Protein AF-A0A059QPH2-F1 (afdb_monomer_lite)

InterPro domains:
  IPR000440 NADH:ubiquinone/plastoquinone oxidoreductase, chain 3 [PF00507] (15-84)
  IPR000440 NADH:ubiquinone/plastoquinone oxidoreductase, chain 3 [PTHR11058] (3-87)
  IPR038430 NADH:ubiquinone oxidoreductase, subunit 3 superfamily [G3DSA:1.20.58.1610] (1-90)

Radius of gyration: 25.42 Å; chains: 1; bounding box: 54×30×63 Å

Organism: Homo sapiens (NCBI:txid9606)

Structure (mmCIF, N/CA/C/O backbone):
data_AF-A0A059QPH2-F1
#
_entry.id   AF-A0A059QPH2-F1
#
loop_
_atom_site.group_PDB
_atom_site.id
_atom_site.type_symbol
_atom_site.label_atom_id
_atom_site.label_alt_id
_atom_site.label_comp_id
_atom_site.label_asym_id
_atom_site.label_entity_id
_atom_site.label_seq_id
_atom_site.pdbx_PDB_ins_code
_atom_site.Cartn_x
_atom_site.Cartn_y
_atom_site.Cartn_z
_atom_site.occupancy
_atom_site.B_iso_or_equiv
_atom_site.auth_seq_id
_atom_site.auth_comp_id
_atom_site.auth_asym_id
_atom_site.auth_atom_id
_atom_site.pdbx_PDB_model_num
ATOM 1 N N . MET A 1 1 ? 6.053 18.030 18.484 1.00 74.19 1 MET A N 1
ATOM 2 C CA . MET A 1 1 ? 7.319 18.215 17.739 1.00 74.19 1 MET A CA 1
ATOM 3 C C . MET A 1 1 ? 7.911 16.877 17.295 1.00 74.19 1 MET A C 1
ATOM 5 O O . MET A 1 1 ? 8.025 16.661 16.100 1.00 74.19 1 MET A O 1
ATOM 9 N N . ASN A 1 2 ? 8.199 15.950 18.217 1.00 93.94 2 ASN A N 1
ATOM 10 C CA . ASN A 1 2 ? 8.910 14.695 17.910 1.00 93.94 2 ASN A CA 1
ATOM 11 C C . ASN A 1 2 ? 8.195 13.792 16.891 1.00 93.94 2 ASN A C 1
ATOM 13 O O . ASN A 1 2 ? 8.838 13.280 15.987 1.00 93.94 2 ASN A O 1
ATOM 17 N N . PHE A 1 3 ? 6.868 13.649 16.978 1.00 95.12 3 PHE A N 1
ATOM 18 C CA . PHE A 1 3 ? 6.105 12.864 15.999 1.00 95.12 3 PHE A CA 1
ATOM 19 C C . PHE A 1 3 ? 6.198 13.441 14.577 1.00 95.12 3 PHE A C 1
ATOM 21 O O . PHE A 1 3 ? 6.462 12.716 13.624 1.00 95.12 3 PHE A O 1
ATOM 28 N N . ALA A 1 4 ? 6.065 14.764 14.441 1.00 96.00 4 ALA A N 1
ATOM 29 C CA . ALA A 1 4 ? 6.215 15.445 13.156 1.00 96.00 4 ALA A CA 1
ATOM 30 C C . ALA A 1 4 ? 7.643 15.315 12.598 1.00 96.00 4 ALA A C 1
ATOM 32 O O . ALA A 1 4 ? 7.811 15.123 11.397 1.00 96.00 4 ALA A O 1
ATOM 33 N N . LEU A 1 5 ? 8.663 15.355 13.466 1.00 96.75 5 LEU A N 1
ATOM 34 C CA . LEU A 1 5 ? 10.055 15.118 13.075 1.00 96.75 5 LEU A CA 1
ATOM 35 C C . LEU A 1 5 ? 10.266 13.690 12.551 1.00 96.75 5 LEU A C 1
ATOM 37 O O . LEU A 1 5 ? 10.896 13.523 11.514 1.00 96.75 5 LEU A O 1
ATOM 41 N N . ILE A 1 6 ? 9.699 12.673 13.210 1.00 97.44 6 ILE A N 1
ATOM 42 C CA . ILE A 1 6 ? 9.779 11.274 12.752 1.00 97.44 6 ILE A CA 1
ATOM 43 C C . ILE A 1 6 ? 9.125 11.117 11.374 1.00 97.44 6 ILE A C 1
ATOM 45 O O . ILE A 1 6 ? 9.716 10.516 10.477 1.00 97.44 6 ILE A O 1
ATOM 49 N N . LEU A 1 7 ? 7.935 11.696 11.178 1.00 97.44 7 LEU A N 1
ATOM 50 C CA . LEU A 1 7 ? 7.262 11.671 9.879 1.00 97.44 7 LEU A CA 1
ATOM 51 C C . LEU A 1 7 ? 8.095 12.359 8.788 1.00 97.44 7 LEU A C 1
ATOM 53 O O . LEU A 1 7 ? 8.235 11.796 7.706 1.00 97.44 7 LEU A O 1
ATOM 57 N N . MET A 1 8 ? 8.685 13.526 9.074 1.00 97.62 8 MET A N 1
ATOM 58 C CA . MET A 1 8 ? 9.560 14.221 8.121 1.00 97.62 8 MET A CA 1
ATOM 59 C C . MET A 1 8 ? 10.808 13.410 7.766 1.00 97.62 8 MET A C 1
ATOM 61 O O . MET A 1 8 ? 11.182 13.349 6.599 1.00 97.62 8 MET A O 1
ATOM 65 N N . ILE A 1 9 ? 11.457 12.780 8.746 1.00 97.75 9 ILE A N 1
ATOM 66 C CA . ILE A 1 9 ? 12.660 11.976 8.496 1.00 97.75 9 ILE A CA 1
ATOM 67 C C . ILE A 1 9 ? 12.329 10.783 7.590 1.00 97.75 9 ILE A C 1
ATOM 69 O O . ILE A 1 9 ? 13.060 10.522 6.637 1.00 97.75 9 ILE A O 1
ATOM 73 N N . ASN A 1 10 ? 11.208 10.097 7.834 1.00 97.81 10 ASN A N 1
ATOM 74 C CA . ASN A 1 10 ? 10.796 8.943 7.031 1.00 97.81 10 ASN A CA 1
ATOM 75 C C . ASN A 1 10 ? 10.482 9.323 5.578 1.00 97.81 10 ASN A C 1
ATOM 77 O O . ASN A 1 10 ? 10.902 8.625 4.652 1.00 97.81 10 ASN A O 1
ATOM 81 N N . THR A 1 11 ? 9.768 10.431 5.359 1.00 97.69 11 THR A N 1
ATOM 82 C CA . THR A 1 11 ? 9.443 10.889 4.000 1.00 97.69 11 THR A CA 1
ATOM 83 C C . THR A 1 11 ? 10.685 11.377 3.257 1.00 97.69 11 THR A C 1
ATOM 85 O O . THR A 1 11 ? 10.861 11.036 2.087 1.00 97.69 11 THR A O 1
ATOM 88 N N . LEU A 1 12 ? 11.585 12.098 3.934 1.00 98.12 12 LEU A N 1
ATOM 89 C CA . LEU A 1 12 ? 12.867 12.521 3.366 1.00 98.12 12 LEU A CA 1
ATOM 90 C C . LEU A 1 12 ? 13.747 11.328 2.992 1.00 98.12 12 LEU A C 1
ATOM 92 O O . LEU A 1 12 ? 14.338 11.331 1.915 1.00 98.12 12 LEU A O 1
ATOM 96 N N . LEU A 1 13 ? 13.806 10.296 3.835 1.00 98.00 13 LEU A N 1
ATOM 97 C CA . LEU A 1 13 ? 14.567 9.083 3.544 1.00 98.00 13 LEU A CA 1
ATOM 98 C C . LEU A 1 13 ? 14.018 8.360 2.304 1.00 98.00 13 LEU A C 1
ATOM 100 O O . LEU A 1 13 ? 14.794 7.979 1.428 1.00 98.00 13 LEU A O 1
ATOM 104 N N . ALA A 1 14 ? 12.692 8.216 2.192 1.00 98.00 14 ALA A N 1
ATOM 105 C CA . ALA A 1 14 ? 12.056 7.603 1.024 1.00 98.00 14 ALA A CA 1
ATOM 106 C C . ALA A 1 14 ? 12.334 8.392 -0.269 1.00 98.00 14 ALA A C 1
ATOM 108 O O . ALA A 1 14 ? 12.675 7.800 -1.296 1.00 98.00 14 ALA A O 1
ATOM 109 N N . LEU A 1 15 ? 12.250 9.726 -0.214 1.00 97.75 15 LEU A N 1
ATOM 110 C CA . LEU A 1 15 ? 12.575 10.599 -1.346 1.00 97.75 15 LEU A CA 1
ATOM 111 C C . LEU A 1 15 ? 14.055 10.518 -1.725 1.00 97.75 15 LEU A C 1
ATOM 113 O O . LEU A 1 15 ? 14.380 10.436 -2.906 1.00 97.75 15 LEU A O 1
ATOM 117 N N . LEU A 1 16 ? 14.953 10.494 -0.742 1.00 97.88 16 LEU A N 1
ATOM 118 C CA . LEU A 1 16 ? 16.388 10.372 -0.976 1.00 97.88 16 LEU A CA 1
ATOM 119 C C . LEU A 1 16 ? 16.721 9.053 -1.685 1.00 97.88 16 LEU A C 1
ATOM 121 O O . LEU A 1 16 ? 17.457 9.063 -2.669 1.00 97.88 16 LEU A O 1
ATOM 125 N N . LEU A 1 17 ? 16.138 7.931 -1.251 1.00 97.50 17 LEU A N 1
ATOM 126 C CA . LEU A 1 17 ? 16.318 6.637 -1.918 1.00 97.50 17 LEU A CA 1
ATOM 127 C C . LEU A 1 17 ? 15.737 6.633 -3.342 1.00 97.50 17 LEU A C 1
ATOM 129 O O . LEU A 1 17 ? 16.364 6.100 -4.260 1.00 97.50 17 LEU A O 1
ATOM 133 N N . MET A 1 18 ? 14.582 7.268 -3.558 1.00 96.81 18 MET A N 1
ATOM 134 C CA . MET A 1 18 ? 14.008 7.443 -4.898 1.00 96.81 18 MET A CA 1
ATOM 135 C C . MET A 1 18 ? 14.946 8.248 -5.813 1.00 96.81 18 MET A C 1
ATOM 137 O O . MET A 1 18 ? 15.179 7.860 -6.955 1.00 96.81 18 MET A O 1
ATOM 141 N N . ILE A 1 19 ? 15.540 9.333 -5.312 1.00 96.50 19 ILE A N 1
ATOM 142 C CA . ILE A 1 19 ? 16.500 10.142 -6.074 1.00 96.50 19 ILE A CA 1
ATOM 143 C C . ILE A 1 19 ? 17.743 9.309 -6.403 1.00 96.50 19 ILE A C 1
ATOM 145 O O . ILE A 1 19 ? 18.153 9.253 -7.558 1.00 96.50 19 ILE A O 1
ATOM 149 N N . ILE A 1 20 ? 18.320 8.600 -5.431 1.00 96.75 20 ILE A N 1
ATOM 150 C CA . ILE A 1 20 ? 19.495 7.754 -5.689 1.00 96.75 20 ILE A CA 1
ATOM 151 C C . ILE A 1 20 ? 19.184 6.707 -6.764 1.00 96.75 20 ILE A C 1
ATOM 153 O O . ILE A 1 20 ? 19.951 6.556 -7.709 1.00 96.75 20 ILE A O 1
ATOM 157 N N . THR A 1 21 ? 18.051 6.012 -6.662 1.00 95.25 21 THR A N 1
ATOM 158 C CA . THR A 1 21 ? 17.679 4.966 -7.631 1.00 95.25 21 THR A CA 1
ATOM 159 C C . THR A 1 21 ? 17.401 5.504 -9.031 1.00 95.25 21 THR A C 1
ATOM 161 O O . THR A 1 21 ? 17.642 4.790 -9.998 1.00 95.25 21 THR A O 1
ATOM 164 N N . PHE A 1 22 ? 16.949 6.751 -9.165 1.00 92.50 22 PHE A N 1
ATOM 165 C CA . PHE A 1 22 ? 16.734 7.375 -10.469 1.00 92.50 22 PHE A CA 1
ATOM 166 C C . PHE A 1 22 ? 18.030 7.902 -11.105 1.00 92.50 22 PHE A C 1
ATOM 168 O O . PHE A 1 22 ? 18.204 7.792 -12.316 1.00 92.50 22 PHE A O 1
ATOM 175 N N . TRP A 1 23 ? 18.941 8.466 -10.303 1.00 92.31 23 TRP A N 1
ATOM 176 C CA . TRP A 1 23 ? 20.129 9.177 -10.799 1.00 92.31 23 TRP A CA 1
ATOM 177 C C . TRP A 1 23 ? 21.416 8.339 -10.833 1.00 92.31 23 TRP A C 1
ATOM 179 O O . TRP A 1 23 ? 22.339 8.683 -11.567 1.00 92.31 23 TRP A O 1
ATOM 189 N N . LEU A 1 24 ? 21.514 7.264 -10.044 1.00 92.50 24 LEU A N 1
ATOM 190 C CA . LEU A 1 24 ? 22.700 6.398 -10.001 1.00 92.50 24 LEU A CA 1
ATOM 191 C C . LEU A 1 24 ? 22.854 5.488 -11.245 1.00 92.50 24 LEU A C 1
ATOM 193 O O . LEU A 1 24 ? 23.989 5.299 -11.689 1.00 92.50 24 LEU A O 1
ATOM 197 N N . PRO A 1 25 ? 21.783 4.902 -11.823 1.00 90.88 25 PRO A N 1
ATOM 198 C CA . PRO A 1 25 ? 21.903 4.041 -12.999 1.00 90.88 25 PRO A CA 1
ATOM 199 C C . PRO A 1 25 ? 22.174 4.817 -14.293 1.00 90.88 25 PRO A C 1
ATOM 201 O O . PRO A 1 25 ? 21.678 5.920 -14.503 1.00 90.88 25 PRO A O 1
ATOM 204 N N . GLN A 1 26 ? 22.893 4.190 -15.227 1.00 84.31 26 GLN A N 1
ATOM 205 C CA . GLN A 1 26 ? 23.020 4.707 -16.591 1.00 84.31 26 GLN A CA 1
ATOM 206 C C . GLN A 1 26 ? 21.714 4.489 -17.369 1.00 84.31 26 GLN A C 1
ATOM 208 O O . GLN A 1 26 ? 21.314 3.355 -17.647 1.00 84.31 26 GLN A O 1
ATOM 213 N N . LEU A 1 27 ? 21.055 5.584 -17.745 1.00 81.62 27 LEU A N 1
ATOM 214 C CA . LEU A 1 27 ? 19.796 5.568 -18.486 1.00 81.62 27 LEU A CA 1
ATOM 215 C C . LEU A 1 27 ? 20.053 5.501 -20.001 1.00 81.62 27 LEU A C 1
ATOM 217 O O . LEU A 1 27 ? 20.128 6.523 -20.676 1.00 81.62 27 LEU A O 1
ATOM 221 N N . ASN A 1 28 ? 20.150 4.289 -20.554 1.00 82.38 28 ASN A N 1
ATOM 222 C CA . ASN A 1 28 ? 20.157 4.090 -22.010 1.00 82.38 28 ASN A CA 1
ATOM 223 C C . ASN A 1 28 ? 18.722 3.880 -22.519 1.00 82.38 28 ASN A C 1
ATOM 225 O O . ASN A 1 28 ? 18.179 2.774 -22.407 1.00 82.38 28 ASN A O 1
ATOM 229 N N . GLY A 1 29 ? 18.119 4.940 -23.064 1.00 80.31 29 GLY A N 1
ATOM 230 C CA . GLY A 1 29 ? 16.761 4.937 -23.614 1.00 80.31 29 GLY A CA 1
ATOM 231 C C . GLY A 1 29 ? 16.697 4.317 -25.010 1.00 80.31 29 GLY A C 1
ATOM 232 O O . GLY A 1 2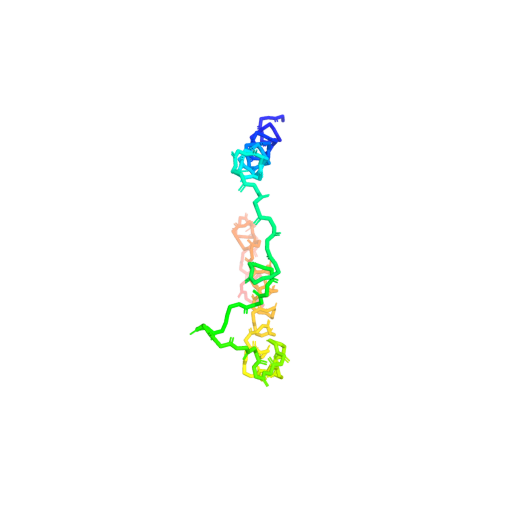9 ? 16.926 4.998 -26.003 1.00 80.31 29 GLY A O 1
ATOM 233 N N . TYR A 1 30 ? 16.372 3.029 -25.086 1.00 83.25 30 TYR A N 1
ATOM 234 C CA . TYR A 1 30 ? 16.007 2.360 -26.338 1.00 83.25 30 TYR A CA 1
ATOM 235 C C . TYR A 1 30 ? 14.486 2.209 -26.401 1.00 83.25 30 TYR A C 1
ATOM 237 O O . TYR A 1 30 ? 13.869 1.940 -25.370 1.00 83.25 30 TYR A O 1
ATOM 245 N N . MET A 1 31 ? 13.895 2.321 -27.594 1.00 80.94 31 MET A N 1
ATOM 246 C CA . MET A 1 31 ? 12.442 2.188 -27.788 1.00 80.94 31 MET A CA 1
ATOM 247 C C . MET A 1 31 ? 11.895 0.882 -27.189 1.00 80.94 31 MET A C 1
ATOM 249 O O . MET A 1 31 ? 10.944 0.926 -26.417 1.00 80.94 31 MET A O 1
ATOM 253 N N . GLU A 1 32 ? 12.581 -0.243 -27.405 1.00 80.31 32 GLU A N 1
ATOM 254 C CA . GLU A 1 32 ? 12.210 -1.568 -26.869 1.00 80.31 32 GLU A CA 1
ATOM 255 C C . GLU A 1 32 ? 12.248 -1.681 -25.336 1.00 80.31 32 GLU A C 1
ATOM 257 O O . GLU A 1 32 ? 11.652 -2.579 -24.757 1.00 80.31 32 GLU A O 1
ATOM 262 N N . LYS A 1 33 ? 12.967 -0.790 -24.638 1.00 83.44 33 LYS A N 1
ATOM 263 C CA . LYS A 1 33 ? 12.945 -0.746 -23.162 1.00 83.44 33 LYS A CA 1
ATOM 264 C C . LYS A 1 33 ? 11.776 0.073 -22.622 1.00 83.44 33 LYS A C 1
ATOM 266 O O . LYS A 1 33 ? 11.481 -0.003 -21.434 1.00 83.44 33 LYS A O 1
ATOM 271 N N . SER A 1 34 ? 11.171 0.898 -23.476 1.00 86.19 34 SER A N 1
ATOM 272 C CA . SER A 1 34 ? 10.030 1.749 -23.136 1.00 86.19 34 SER A CA 1
ATOM 273 C C . SER A 1 34 ? 8.682 1.130 -23.517 1.00 86.19 34 SER A C 1
ATOM 275 O O . SER A 1 34 ? 7.643 1.681 -23.154 1.00 86.19 34 SER A O 1
ATOM 277 N N . THR A 1 35 ? 8.683 -0.006 -24.221 1.00 86.81 35 THR A N 1
ATOM 278 C CA . THR A 1 35 ? 7.475 -0.759 -24.565 1.00 86.81 35 THR A CA 1
ATOM 279 C C . THR A 1 35 ? 7.023 -1.662 -23.403 1.00 86.81 35 THR A C 1
ATOM 281 O O . THR A 1 35 ? 7.841 -2.087 -22.582 1.00 86.81 35 THR A O 1
ATOM 284 N N . PRO A 1 36 ? 5.711 -1.945 -23.274 1.00 87.94 36 PRO A N 1
ATOM 285 C CA . PRO A 1 36 ? 5.196 -2.866 -22.262 1.00 87.94 36 PRO A CA 1
ATOM 286 C C . PRO A 1 36 ? 5.744 -4.284 -22.460 1.00 87.94 36 PRO A C 1
ATOM 288 O O . PRO A 1 36 ? 5.757 -4.794 -23.575 1.00 87.94 36 PRO A O 1
ATOM 291 N N . TYR A 1 37 ? 6.145 -4.943 -21.373 1.00 86.75 37 TYR A N 1
ATOM 292 C CA . TYR A 1 37 ? 6.611 -6.328 -21.421 1.00 86.75 37 TYR A CA 1
ATOM 293 C C . TYR A 1 37 ? 5.435 -7.315 -21.359 1.00 86.75 37 TYR A C 1
ATOM 295 O O . TYR A 1 37 ? 4.804 -7.451 -20.310 1.00 86.75 37 TYR A O 1
ATOM 303 N N . GLU A 1 38 ? 5.184 -8.052 -22.446 1.00 87.81 38 GLU A N 1
ATOM 304 C CA . GLU A 1 38 ? 4.203 -9.149 -22.505 1.00 87.81 38 GLU A CA 1
ATOM 305 C C 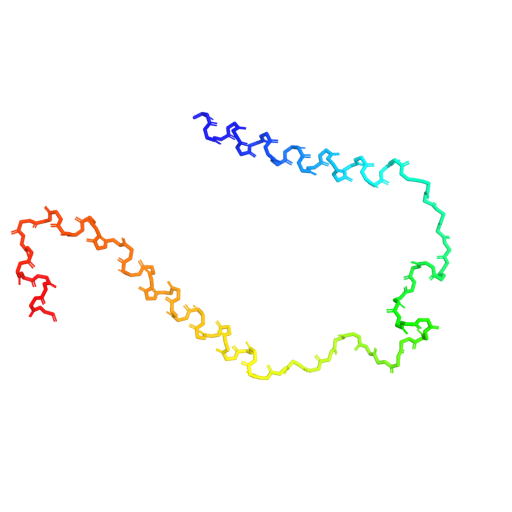. GLU A 1 38 ? 4.905 -10.477 -22.835 1.00 87.81 38 GLU A C 1
ATOM 307 O O . GLU A 1 38 ? 4.724 -11.077 -23.890 1.00 87.81 38 GLU A O 1
ATOM 312 N N . CYS A 1 39 ? 5.786 -10.925 -21.932 1.00 86.94 39 CYS A N 1
ATOM 313 C CA . CYS A 1 39 ? 6.529 -12.190 -22.067 1.00 86.94 39 CYS A CA 1
ATOM 314 C C . CYS A 1 39 ? 7.401 -12.292 -23.339 1.00 86.94 39 CYS A C 1
ATOM 316 O O . CYS A 1 39 ? 7.659 -13.393 -23.821 1.00 86.94 39 CYS A O 1
ATOM 318 N N . GLY A 1 40 ? 7.866 -11.152 -23.864 1.00 85.75 40 GLY A N 1
ATOM 319 C CA . GLY A 1 40 ? 8.654 -11.074 -25.101 1.00 85.75 40 GLY A CA 1
ATOM 320 C C . GLY A 1 40 ? 7.825 -10.931 -26.382 1.00 85.75 40 GLY A C 1
ATOM 321 O O . GLY A 1 40 ? 8.397 -10.995 -27.467 1.00 85.75 40 GLY A O 1
ATOM 322 N N . PHE A 1 41 ? 6.510 -10.733 -26.261 1.00 84.06 41 PHE A N 1
ATOM 323 C CA . PHE A 1 41 ? 5.603 -10.462 -27.374 1.00 84.06 41 PHE A CA 1
ATOM 324 C C . PHE A 1 41 ? 5.091 -9.019 -27.345 1.00 84.06 41 PHE A C 1
ATOM 326 O O . PHE A 1 41 ? 5.081 -8.373 -26.295 1.00 84.06 41 PHE A O 1
ATOM 333 N N . ASP A 1 42 ? 4.645 -8.538 -28.508 1.00 86.31 42 ASP A N 1
ATOM 334 C CA . ASP A 1 42 ? 3.924 -7.273 -28.619 1.00 86.31 42 ASP A CA 1
ATOM 335 C C . ASP A 1 42 ? 2.544 -7.38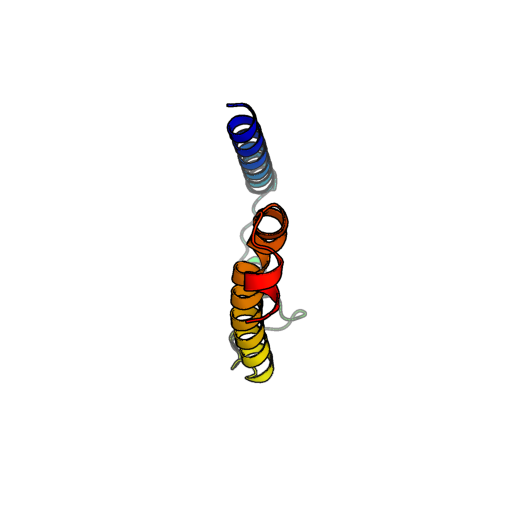2 -27.961 1.00 86.31 42 ASP A C 1
ATOM 337 O O . ASP A 1 42 ? 1.898 -8.434 -28.052 1.00 86.31 42 ASP A O 1
ATOM 341 N N . PRO A 1 43 ? 2.058 -6.304 -27.323 1.00 84.69 43 PRO A N 1
ATOM 342 C CA . PRO A 1 43 ? 0.821 -6.365 -26.576 1.00 84.69 43 PRO A CA 1
ATOM 343 C C . PRO A 1 43 ? -0.387 -6.620 -27.477 1.00 84.69 43 PRO A C 1
ATOM 345 O O . PRO A 1 43 ? -0.704 -5.823 -28.362 1.00 84.69 43 PRO A O 1
ATOM 348 N N . MET A 1 44 ? -1.093 -7.724 -27.224 1.00 81.44 44 MET A N 1
ATOM 349 C CA . MET A 1 44 ? -2.230 -8.170 -28.046 1.00 81.44 44 MET A CA 1
ATOM 350 C C . MET A 1 44 ? -3.517 -7.390 -27.750 1.00 81.44 44 MET A C 1
ATOM 352 O O . MET A 1 44 ? -4.434 -7.333 -28.570 1.00 81.44 44 MET A O 1
ATOM 356 N N . SER A 1 45 ? -3.613 -6.803 -26.557 1.00 81.12 45 SER A N 1
ATOM 357 C CA . SER A 1 45 ? -4.772 -6.037 -26.099 1.00 81.12 45 SER A CA 1
ATOM 358 C C . SER A 1 45 ? -4.330 -4.925 -25.141 1.00 81.12 45 SER A C 1
ATOM 360 O O . SER A 1 45 ? -3.256 -5.014 -24.544 1.00 81.12 45 SER A O 1
ATOM 362 N N . PRO A 1 46 ? -5.118 -3.850 -24.971 1.00 82.81 46 PRO A N 1
ATOM 363 C CA . PRO A 1 46 ? -4.791 -2.834 -23.981 1.00 82.81 46 PRO A CA 1
ATOM 364 C C . PRO A 1 46 ? -4.787 -3.438 -22.568 1.00 82.81 46 PRO A C 1
ATOM 366 O O . PRO A 1 46 ? -5.703 -4.163 -22.193 1.00 82.81 46 PRO A O 1
ATOM 369 N N . ALA A 1 47 ? -3.820 -3.041 -21.733 1.00 81.50 47 ALA A N 1
ATOM 370 C CA . ALA A 1 47 ? -3.711 -3.495 -20.338 1.00 81.50 47 ALA A CA 1
ATOM 371 C C . ALA A 1 47 ? -4.950 -3.176 -19.470 1.00 81.50 47 ALA A C 1
ATOM 373 O O . ALA A 1 47 ? -5.134 -3.738 -18.390 1.00 81.50 47 ALA A O 1
ATOM 374 N N . ARG A 1 48 ? -5.813 -2.258 -19.924 1.00 81.81 48 ARG A N 1
ATOM 375 C CA . ARG A 1 48 ? -7.089 -1.939 -19.276 1.00 81.81 48 ARG A CA 1
ATOM 376 C C . ARG A 1 48 ? -8.185 -2.852 -19.813 1.00 81.81 48 ARG A C 1
ATOM 378 O O . ARG A 1 48 ? -8.873 -2.516 -20.772 1.00 81.81 48 ARG A O 1
ATOM 385 N N . VAL A 1 49 ? -8.349 -3.988 -19.153 1.00 80.69 49 VAL A N 1
ATOM 386 C CA . VAL A 1 49 ? -9.452 -4.923 -19.390 1.00 80.69 49 VAL A CA 1
ATOM 387 C C . VAL A 1 49 ? -10.692 -4.534 -18.575 1.00 80.69 49 VAL A C 1
ATOM 389 O O . VAL A 1 49 ? -10.556 -3.914 -17.513 1.00 80.69 49 VAL A O 1
ATOM 392 N N . PRO A 1 50 ? -11.910 -4.876 -19.037 1.00 81.44 50 PRO A N 1
ATOM 393 C CA . PRO A 1 50 ? -13.118 -4.673 -18.249 1.00 81.44 50 PRO A CA 1
ATOM 394 C C . PRO A 1 50 ? -12.991 -5.382 -16.897 1.00 81.44 50 PRO A C 1
ATOM 396 O O . PRO A 1 50 ? -12.647 -6.561 -16.807 1.00 81.44 50 PRO A O 1
ATOM 399 N N . PHE A 1 51 ? -13.239 -4.625 -15.833 1.00 78.12 51 PHE A N 1
ATOM 400 C CA . PHE A 1 51 ? -13.054 -5.077 -14.463 1.00 78.12 51 PHE A CA 1
ATOM 401 C C . PHE A 1 51 ? -14.152 -6.063 -14.047 1.00 78.12 51 PHE A C 1
ATOM 403 O O . PHE A 1 51 ? -15.328 -5.882 -14.363 1.00 78.12 51 PHE A O 1
ATOM 410 N N . SER A 1 52 ? -13.783 -7.106 -13.303 1.00 86.56 52 SER A N 1
ATOM 411 C CA . SER A 1 52 ? -14.751 -8.073 -12.777 1.00 86.56 52 SER A CA 1
ATOM 412 C C . SER A 1 52 ? -15.590 -7.452 -11.658 1.00 86.56 52 SER A C 1
ATOM 414 O O . SER A 1 52 ? -15.058 -7.008 -10.639 1.00 86.56 52 SER A O 1
ATOM 416 N N . MET A 1 53 ? -16.918 -7.513 -11.795 1.00 86.88 53 MET A N 1
ATOM 417 C CA . MET A 1 53 ? -17.871 -7.009 -10.792 1.00 86.88 53 MET A CA 1
ATOM 418 C C . MET A 1 53 ? -17.698 -7.661 -9.411 1.00 86.88 53 MET A C 1
ATOM 420 O O . MET A 1 53 ? -18.065 -7.069 -8.400 1.00 86.88 53 MET A O 1
ATOM 424 N N . LYS A 1 54 ? -17.098 -8.857 -9.334 1.00 90.44 54 LYS A N 1
ATOM 425 C CA . LYS A 1 54 ? -16.846 -9.539 -8.054 1.00 90.44 54 LYS A CA 1
ATOM 426 C C . LYS A 1 54 ? -15.877 -8.752 -7.168 1.00 90.44 54 LYS A C 1
ATOM 428 O O . LYS A 1 54 ? -16.135 -8.599 -5.982 1.00 90.44 54 LYS A O 1
ATOM 433 N N . PHE A 1 55 ? -14.802 -8.209 -7.739 1.00 87.00 55 PHE A N 1
ATOM 434 C CA . PHE A 1 55 ? -13.842 -7.396 -6.983 1.00 87.00 55 PHE A CA 1
ATOM 435 C C . PHE A 1 55 ? -14.418 -6.026 -6.612 1.00 87.00 55 PHE A C 1
ATOM 437 O O . PHE A 1 55 ? -14.070 -5.466 -5.577 1.00 87.00 55 PHE A O 1
ATOM 444 N N . PHE A 1 56 ? -15.347 -5.511 -7.419 1.00 90.31 56 PHE A N 1
ATOM 445 C CA . PHE A 1 56 ? -16.064 -4.278 -7.107 1.00 90.31 56 PHE A CA 1
ATOM 446 C C . PHE A 1 56 ? -16.959 -4.442 -5.874 1.00 90.31 56 PHE A C 1
ATOM 448 O O . PHE A 1 56 ? -16.949 -3.594 -4.985 1.00 90.31 56 PHE A O 1
ATOM 455 N N . LEU A 1 57 ? -17.674 -5.567 -5.778 1.00 93.88 57 LEU A N 1
ATOM 456 C CA . LEU A 1 57 ? -18.482 -5.886 -4.601 1.00 93.88 57 LEU A CA 1
ATOM 457 C C . LEU A 1 57 ? -17.627 -5.989 -3.333 1.00 93.88 57 LEU A C 1
ATOM 459 O O . LEU A 1 57 ? -18.039 -5.465 -2.304 1.00 93.88 57 LEU A O 1
ATOM 463 N N . VAL A 1 58 ? -16.419 -6.565 -3.418 1.00 95.56 58 VAL A N 1
ATOM 464 C CA . VAL A 1 58 ? -15.475 -6.603 -2.284 1.00 95.56 58 VAL A CA 1
ATOM 465 C C . VAL A 1 58 ? -15.128 -5.189 -1.806 1.00 95.56 58 VAL A C 1
ATOM 467 O O . VAL A 1 58 ? -15.155 -4.936 -0.603 1.00 95.56 58 VAL A O 1
ATOM 470 N N . ALA A 1 59 ? -14.870 -4.249 -2.721 1.00 95.69 59 ALA A N 1
ATOM 471 C CA . ALA A 1 59 ? -14.573 -2.859 -2.366 1.00 95.69 59 ALA A CA 1
ATOM 472 C C . ALA A 1 59 ? -15.760 -2.151 -1.686 1.00 95.69 59 ALA A C 1
ATOM 474 O O . ALA A 1 59 ? -15.559 -1.436 -0.706 1.00 95.69 59 ALA A O 1
ATOM 475 N N . ILE A 1 60 ? -16.994 -2.384 -2.153 1.00 96.25 60 ILE A N 1
ATOM 476 C CA . ILE A 1 60 ? -18.200 -1.842 -1.501 1.00 96.25 60 ILE A CA 1
ATOM 477 C C . ILE A 1 60 ? -18.372 -2.439 -0.105 1.00 96.25 60 ILE A C 1
ATOM 479 O O . ILE A 1 60 ? -18.610 -1.700 0.846 1.00 96.25 60 ILE A O 1
ATOM 483 N N . THR A 1 61 ? -18.233 -3.760 0.041 1.00 96.25 61 THR A N 1
ATOM 484 C CA . THR A 1 61 ? -18.339 -4.395 1.361 1.00 96.25 61 THR A CA 1
ATOM 485 C C . THR A 1 61 ? -17.244 -3.912 2.307 1.00 96.25 61 THR A C 1
ATOM 487 O O . THR A 1 61 ? -17.535 -3.656 3.467 1.00 96.25 61 THR A O 1
ATOM 490 N N . PHE A 1 62 ? -16.015 -3.707 1.816 1.00 97.19 62 PHE A N 1
ATOM 491 C CA . PHE A 1 62 ? -14.929 -3.118 2.600 1.00 97.19 62 PHE A CA 1
ATOM 492 C C . PHE A 1 62 ? -15.294 -1.712 3.084 1.00 97.19 62 PHE A C 1
ATOM 494 O O . PHE A 1 62 ? -15.135 -1.429 4.263 1.00 97.19 62 PHE A O 1
ATOM 501 N N . LEU A 1 63 ? -15.851 -0.865 2.213 1.00 96.88 63 LEU A N 1
ATOM 502 C CA . LEU A 1 63 ? -16.276 0.487 2.579 1.00 96.88 63 LEU A CA 1
ATOM 503 C C . LEU A 1 63 ? -17.372 0.483 3.654 1.00 96.88 63 LEU A C 1
ATOM 505 O O . LEU A 1 63 ? -17.307 1.270 4.596 1.00 96.88 63 LEU A O 1
ATOM 509 N N . LEU A 1 64 ? -18.371 -0.396 3.527 1.00 98.12 64 LEU A N 1
ATOM 510 C CA . LEU A 1 64 ? -19.441 -0.513 4.521 1.00 98.12 64 LEU A CA 1
ATOM 511 C C . LEU A 1 64 ? -18.906 -1.011 5.870 1.00 98.12 64 LEU A C 1
ATOM 513 O O . LEU A 1 64 ? -19.208 -0.413 6.899 1.00 98.12 64 LEU A O 1
ATOM 517 N N . PHE A 1 65 ? -18.068 -2.050 5.869 1.00 97.81 65 PHE A N 1
ATOM 518 C CA . PHE A 1 65 ? -17.484 -2.574 7.104 1.00 97.81 65 PHE A CA 1
ATOM 519 C C . PHE A 1 65 ? -16.481 -1.609 7.751 1.00 97.81 65 PHE A C 1
ATOM 521 O O . PHE A 1 65 ? -16.406 -1.558 8.975 1.00 97.81 65 PHE A O 1
ATOM 528 N N . ASP A 1 66 ? -15.745 -0.809 6.976 1.00 97.94 66 ASP A N 1
ATOM 529 C CA . ASP A 1 66 ? -14.853 0.227 7.518 1.00 97.94 66 ASP A CA 1
ATOM 530 C C . ASP A 1 66 ? -15.650 1.319 8.256 1.00 97.94 66 ASP A C 1
ATOM 532 O O . ASP A 1 66 ? -15.266 1.759 9.341 1.00 97.94 66 ASP A O 1
ATOM 536 N N . LEU A 1 67 ? -16.830 1.684 7.737 1.00 97.69 67 LEU A N 1
ATOM 537 C CA . LEU A 1 67 ? -17.756 2.589 8.423 1.00 97.69 67 LEU A CA 1
ATOM 538 C C . LEU A 1 67 ? -18.267 1.985 9.739 1.00 97.69 67 LEU A C 1
ATOM 540 O O . LEU A 1 67 ? -18.287 2.676 10.759 1.00 97.69 67 LEU A O 1
ATOM 544 N N . GLU A 1 68 ? -18.648 0.705 9.746 1.00 97.25 68 GLU A N 1
ATOM 545 C CA . GLU A 1 68 ? -19.064 0.013 10.975 1.00 97.25 68 GLU A CA 1
ATOM 546 C C . GLU A 1 68 ? -17.931 -0.030 12.013 1.00 97.25 68 GLU A C 1
ATOM 548 O O . GLU A 1 68 ? -18.156 0.279 13.184 1.00 97.25 68 GLU A O 1
ATOM 553 N N . ILE A 1 69 ? -16.694 -0.322 11.598 1.00 97.06 69 ILE A N 1
ATOM 554 C CA . ILE A 1 69 ? -15.522 -0.312 12.487 1.00 97.06 69 ILE A CA 1
ATOM 555 C C . ILE A 1 69 ? -15.274 1.092 13.048 1.00 97.06 69 ILE A C 1
ATOM 557 O O . ILE A 1 69 ? -15.011 1.230 14.244 1.00 97.06 69 ILE A O 1
ATOM 561 N N . ALA A 1 70 ? -15.399 2.140 12.230 1.00 96.38 70 ALA A N 1
ATOM 562 C CA . ALA A 1 70 ? -15.252 3.520 12.688 1.00 96.38 70 ALA A CA 1
ATOM 563 C C . ALA A 1 70 ? -16.291 3.890 13.764 1.00 96.38 70 ALA A C 1
ATOM 565 O O . ALA A 1 70 ? -15.950 4.575 14.731 1.00 96.38 70 ALA A O 1
ATOM 566 N N . LEU A 1 71 ? -17.531 3.396 13.640 1.00 93.38 71 LEU A N 1
ATOM 567 C CA . LEU A 1 71 ? -18.578 3.567 14.655 1.00 93.38 71 LEU A CA 1
ATOM 568 C C . LEU A 1 71 ? -18.312 2.761 15.937 1.00 93.38 71 LEU A C 1
ATOM 570 O O . LEU A 1 71 ? -18.698 3.205 17.018 1.00 93.38 71 LEU A O 1
ATOM 574 N N . LEU A 1 72 ? -17.645 1.606 15.838 1.00 92.69 72 LEU A N 1
ATOM 575 C CA . LEU A 1 72 ? -17.276 0.763 16.985 1.00 92.69 72 LEU A CA 1
ATOM 576 C C . LEU A 1 72 ? -15.973 1.211 17.682 1.00 92.69 72 LEU A C 1
ATOM 578 O O . LEU A 1 72 ? -15.760 0.889 18.851 1.00 92.69 72 LEU A O 1
ATOM 582 N N . LEU A 1 73 ? -15.109 1.985 17.018 1.00 94.19 73 LEU A N 1
ATOM 5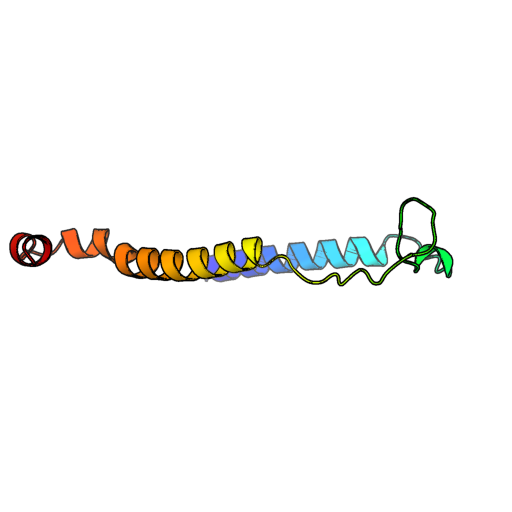83 C CA . LEU A 1 73 ? -13.841 2.491 17.566 1.00 94.19 73 LEU A CA 1
ATOM 584 C C . LEU A 1 73 ? -13.966 3.220 18.925 1.00 94.19 73 LEU A C 1
ATOM 586 O O . LEU A 1 73 ? -13.117 2.980 19.783 1.00 94.19 73 LEU A O 1
ATOM 590 N N . PRO A 1 74 ? -14.988 4.060 19.200 1.00 90.25 74 PRO A N 1
ATOM 591 C CA . PRO A 1 74 ? -15.113 4.747 20.486 1.00 90.25 74 PRO A CA 1
ATOM 592 C C . PRO A 1 74 ? -15.593 3.871 21.658 1.00 90.25 74 PRO A C 1
ATOM 594 O O . PRO A 1 74 ? -15.664 4.372 22.784 1.00 90.25 74 PRO A O 1
ATOM 597 N N . LEU A 1 75 ? -15.900 2.584 21.447 1.00 88.50 75 LEU A N 1
ATOM 598 C CA . LEU A 1 75 ? -16.397 1.694 22.506 1.00 88.50 75 LEU A CA 1
ATOM 599 C C . LEU A 1 75 ? -15.503 1.632 23.763 1.00 88.50 75 LEU A C 1
ATOM 601 O O . LEU A 1 75 ? -16.056 1.712 24.861 1.00 88.50 75 LEU A O 1
ATOM 605 N N . PRO A 1 76 ? -14.156 1.562 23.678 1.00 88.62 76 PRO A N 1
ATOM 606 C CA . PRO A 1 76 ? -13.304 1.538 24.868 1.00 88.62 76 PRO A CA 1
ATOM 607 C C . PRO A 1 76 ? -13.458 2.781 25.754 1.00 88.62 76 PRO A C 1
ATOM 609 O O . PRO A 1 76 ? -13.402 2.667 26.976 1.00 88.62 76 PRO A O 1
ATOM 612 N N . TRP A 1 77 ? -13.692 3.958 25.162 1.00 87.19 77 TRP A N 1
ATOM 613 C CA . TRP A 1 77 ? -13.954 5.186 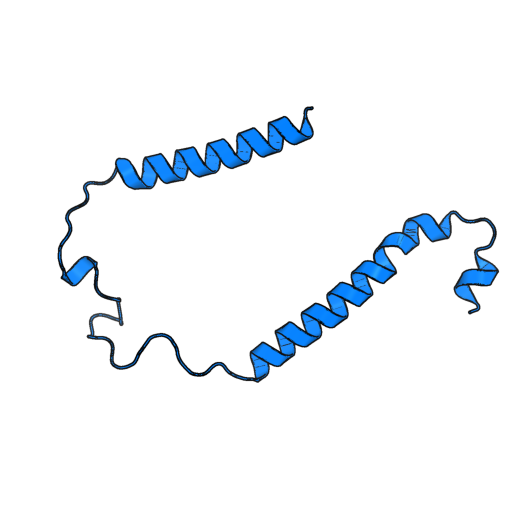25.920 1.00 87.19 77 TRP A CA 1
ATOM 614 C C . TRP A 1 77 ? -15.373 5.211 26.494 1.00 87.19 77 TRP A C 1
ATOM 616 O O . TRP A 1 77 ? -15.574 5.668 27.618 1.00 87.19 77 TRP A O 1
ATOM 626 N N . ALA A 1 78 ? -16.352 4.677 25.759 1.00 83.88 78 ALA A N 1
ATOM 627 C CA . ALA A 1 78 ? -17.740 4.603 26.210 1.00 83.88 78 ALA A CA 1
ATOM 628 C C . ALA A 1 78 ? -17.927 3.695 27.442 1.00 83.88 78 ALA A C 1
ATOM 630 O O . ALA A 1 78 ? -18.750 3.992 28.312 1.00 83.88 78 ALA A O 1
AT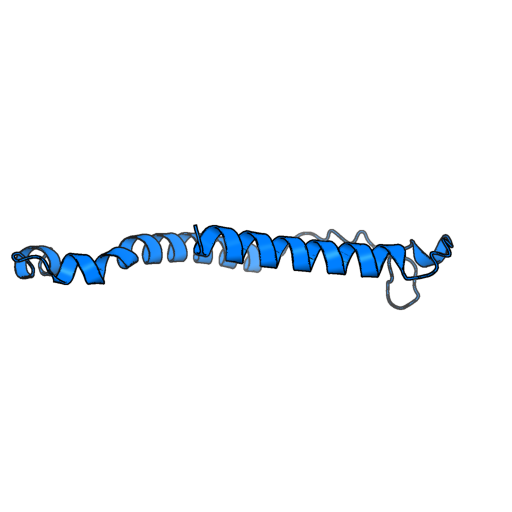OM 631 N N . LEU A 1 79 ? -17.125 2.632 27.572 1.00 83.12 79 LEU A N 1
ATOM 632 C CA . LEU A 1 79 ? -17.156 1.721 28.725 1.00 83.12 79 LEU A CA 1
ATOM 633 C C . LEU A 1 79 ? -16.755 2.384 30.052 1.00 83.12 79 LEU A C 1
ATOM 635 O O . LEU A 1 79 ? -17.087 1.865 31.113 1.00 83.12 79 LEU A O 1
ATOM 639 N N . GLN A 1 80 ? -16.067 3.527 30.026 1.00 83.69 80 GLN A N 1
ATOM 640 C CA . GLN A 1 80 ? -15.698 4.256 31.244 1.00 83.69 80 GLN A CA 1
ATOM 641 C C . GLN A 1 80 ? -16.851 5.126 31.791 1.00 83.69 80 GLN A C 1
ATOM 643 O O . GLN A 1 80 ? -16.716 5.761 32.839 1.00 83.69 80 GLN A O 1
ATOM 648 N N . THR A 1 81 ? -17.995 5.175 31.102 1.00 81.06 81 THR A N 1
ATOM 649 C CA . THR A 1 81 ? -19.151 5.976 31.523 1.00 81.06 81 THR A CA 1
ATOM 650 C C . THR A 1 81 ? -19.934 5.308 32.659 1.00 81.06 81 THR A C 1
ATOM 652 O O . THR A 1 81 ? -20.087 4.090 32.723 1.00 81.06 81 THR A O 1
ATOM 655 N N . THR A 1 82 ? -20.481 6.116 33.570 1.00 72.88 82 THR A N 1
ATOM 656 C CA . THR A 1 82 ? -21.246 5.635 34.736 1.00 72.88 82 THR A CA 1
ATOM 657 C C . THR A 1 82 ? -22.607 5.032 34.369 1.00 72.88 82 THR A C 1
ATOM 659 O O . THR A 1 82 ? -23.199 4.327 35.180 1.00 72.88 82 THR A O 1
ATOM 662 N N . ASN A 1 83 ? -23.095 5.275 33.147 1.00 70.31 83 ASN A N 1
ATOM 663 C CA . ASN A 1 83 ? -24.399 4.828 32.642 1.00 70.31 83 ASN A CA 1
ATOM 664 C C . ASN A 1 83 ? -24.285 3.632 31.678 1.00 70.31 83 ASN A C 1
ATOM 666 O O . ASN A 1 83 ? -25.079 3.492 30.750 1.00 70.31 83 ASN A O 1
ATOM 670 N N . LEU A 1 84 ? -23.320 2.746 31.921 1.00 64.81 84 LEU A N 1
ATOM 671 C CA . LEU A 1 84 ? -23.090 1.519 31.153 1.00 64.81 84 LEU A CA 1
ATOM 672 C C . LEU A 1 84 ? -24.359 0.660 30.907 1.00 64.81 84 LEU A C 1
ATOM 674 O O . LEU A 1 84 ? -24.551 0.228 29.769 1.00 64.81 84 LEU A O 1
ATOM 678 N N . PRO A 1 85 ? -25.284 0.453 31.877 1.00 59.81 85 PRO A N 1
ATOM 679 C CA . PRO A 1 85 ? -26.476 -0.361 31.622 1.00 59.81 85 PRO A CA 1
ATOM 680 C C . PRO A 1 85 ? -27.498 0.301 30.684 1.00 59.81 85 PRO A C 1
ATOM 682 O O . PRO A 1 85 ? -28.316 -0.406 30.112 1.00 59.81 85 PRO A O 1
ATOM 685 N N . LEU A 1 86 ? -27.453 1.622 30.471 1.00 60.47 86 LEU A N 1
ATOM 686 C CA . LEU A 1 86 ? -28.398 2.318 29.585 1.00 60.47 86 LEU A CA 1
ATOM 687 C C . LEU A 1 86 ? -27.959 2.252 28.110 1.00 60.47 86 LEU A C 1
ATOM 689 O O . LEU A 1 86 ? -28.801 2.281 27.226 1.00 60.47 86 LEU A O 1
ATOM 693 N N . MET A 1 87 ? -26.654 2.108 27.855 1.00 59.75 87 MET A N 1
ATOM 694 C CA . MET A 1 87 ? -26.069 2.052 26.507 1.00 59.75 87 MET A CA 1
ATOM 695 C C . MET A 1 87 ? -25.977 0.626 25.933 1.00 59.75 87 MET A C 1
ATOM 697 O O . MET A 1 87 ? -25.916 0.464 24.723 1.00 59.75 87 MET A O 1
ATOM 701 N N . VAL A 1 88 ? -25.956 -0.406 26.786 1.00 60.59 88 VAL A N 1
ATOM 702 C CA . VAL A 1 88 ? -25.926 -1.824 26.363 1.00 60.59 88 VAL A CA 1
ATOM 703 C C . VAL A 1 88 ? -27.337 -2.428 26.253 1.00 60.59 88 VAL A C 1
ATOM 705 O O . VAL A 1 88 ? -27.515 -3.451 25.599 1.00 60.59 88 VAL A O 1
ATOM 708 N N . MET A 1 89 ? -28.346 -1.818 26.889 1.00 51.03 89 MET A N 1
ATOM 709 C CA . MET A 1 89 ? -29.738 -2.303 26.883 1.00 51.03 89 MET A CA 1
ATOM 710 C C . MET A 1 89 ? -30.650 -1.609 25.848 1.00 51.03 89 MET A C 1
ATOM 712 O O . MET A 1 89 ? -31.840 -1.919 25.803 1.00 51.03 89 MET A O 1
ATOM 716 N N . SER A 1 90 ? -30.110 -0.704 25.024 1.00 48.56 90 SER A N 1
ATOM 717 C CA . SER A 1 90 ? -30.749 -0.133 23.822 1.00 48.56 90 SER A CA 1
ATOM 718 C C . SER A 1 90 ? -30.066 -0.654 22.568 1.00 48.56 90 SER A C 1
ATOM 720 O O . SER A 1 90 ? -30.783 -1.040 21.623 1.00 48.56 90 SER A O 1
#

Foldseek 3Di:
DVVVVVVVVVVVVVVVVVVCVVPVDDDDDDPVVVADDDPPDHDPDPPDDPDDVVVVVVVVVVVVVVVVVVVCVCVVVVVVDPPVVVVVVD

pLDDT: mean 87.35, std 11.06, range [48.56, 98.12]

Secondary structure (DSSP, 8-state):
-HHHHHHHHHHHHHHHHHHHHHHSS-----HHHHS--BTTB--SS-S-PPPPHHHHHHHHHHHHHHHHHHHHTTHHHHTTSTTHHHHH--

Sequence (90 aa):
MNFALILMINTLLALLLMIITFWLPQLNGYMEKSTPYECGFDPMSPARVPFSMKFFLVAITFLLFDLEIALLLPLPWALQTTNLPLMVMS